Protein AF-A0A966B0F4-F1 (afdb_monomer)

Foldseek 3Di:
DVVVVLQVVLVVLLVQLVVLCVVLVVCCVPVNDVRSVVSNVVSVVSNVVSVVSCVVVVVVPPPPDDPDDDDDD

Mean predicted aligned error: 12.3 Å

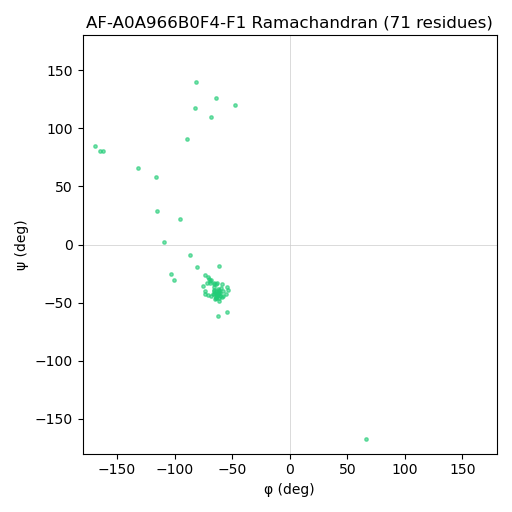Nearest PDB structures (foldseek):
  4toe-assembly1_L  TM=6.523E-01  e=4.333E+00  Pseudomonas aeruginosa PAO1

Radius of gyration: 20.17 Å; Cα contacts (8 Å, |Δi|>4): 59; chains: 1; bounding box: 48×40×51 Å

Secondary structure (DSSP, 8-state):
-HHHHHHHHHHHHHHHHHHHHHHHHHHHHHSHHHHHHHHHHHHHHHHHHHHHHHTTGGGTT--PPP-------

Sequence (73 aa):
MKKLLLELIGPLFAAIGVFGLAGSGIVWNFLGRSLGLPSTVASLVVLMLGVVLLRPLARTSTSLPKPSPSSVL

pLDDT: mean 75.9, std 13.08, range [50.47, 90.38]

Structure (mmCIF, N/CA/C/O backbone):
data_AF-A0A966B0F4-F1
#
_entry.id   AF-A0A966B0F4-F1
#
loop_
_atom_site.group_PDB
_atom_site.id
_atom_site.type_symbol
_atom_site.label_atom_id
_atom_site.label_alt_id
_atom_site.label_comp_id
_atom_site.label_asym_id
_atom_site.label_entity_id
_atom_site.label_seq_id
_atom_site.pdbx_PDB_ins_code
_atom_site.Cartn_x
_atom_site.Cartn_y
_atom_site.Cartn_z
_atom_site.occupancy
_atom_site.B_iso_or_equiv
_atom_site.auth_seq_id
_atom_site.auth_comp_id
_atom_site.auth_asym_id
_atom_site.auth_atom_id
_atom_site.pdbx_PDB_model_num
ATOM 1 N N . MET A 1 1 ? 3.750 3.072 29.530 1.00 59.75 1 MET A N 1
ATOM 2 C CA . MET A 1 1 ? 4.639 2.960 28.347 1.00 59.75 1 MET A CA 1
ATOM 3 C C . MET A 1 1 ? 3.998 2.207 27.175 1.00 59.75 1 MET A C 1
ATOM 5 O O . MET A 1 1 ? 4.036 2.713 26.068 1.00 59.75 1 MET A O 1
ATOM 9 N N . LYS A 1 2 ? 3.341 1.056 27.392 1.00 66.06 2 LYS A N 1
ATOM 10 C CA . LYS A 1 2 ? 2.747 0.229 26.315 1.00 66.06 2 LYS A CA 1
ATOM 11 C C . LYS A 1 2 ? 1.681 0.936 25.449 1.00 66.06 2 LYS A C 1
ATOM 13 O O . LYS A 1 2 ? 1.614 0.689 24.255 1.00 66.06 2 LYS A O 1
ATOM 18 N N . LYS A 1 3 ? 0.883 1.840 26.039 1.00 68.69 3 LYS A N 1
ATOM 19 C CA . LYS A 1 3 ? -0.130 2.637 25.315 1.00 68.69 3 LYS A CA 1
ATOM 20 C C . LYS A 1 3 ? 0.488 3.619 24.314 1.00 68.69 3 LYS A C 1
ATOM 22 O O . LYS A 1 3 ? 0.029 3.678 23.190 1.00 68.69 3 LYS A O 1
ATOM 27 N N . LEU A 1 4 ? 1.566 4.312 24.691 1.00 73.12 4 LEU A N 1
ATOM 28 C CA . LEU A 1 4 ? 2.292 5.210 23.781 1.00 73.12 4 LEU A CA 1
ATOM 29 C C . LEU A 1 4 ? 2.873 4.454 22.582 1.00 73.12 4 LEU A C 1
ATOM 31 O O . LEU A 1 4 ? 2.801 4.941 21.463 1.00 73.12 4 LEU A O 1
ATOM 35 N N . LEU A 1 5 ? 3.395 3.244 22.806 1.00 72.06 5 LEU A N 1
ATOM 36 C CA . LEU A 1 5 ? 3.909 2.392 21.731 1.00 72.06 5 LEU A CA 1
ATOM 37 C C . LEU A 1 5 ? 2.808 2.015 20.720 1.00 72.06 5 LEU A C 1
ATOM 39 O O . LEU A 1 5 ? 3.040 2.051 19.518 1.00 72.06 5 LEU A O 1
ATOM 43 N N . LEU A 1 6 ? 1.609 1.684 21.212 1.00 74.19 6 LEU A N 1
ATOM 44 C CA . LEU A 1 6 ? 0.446 1.348 20.381 1.00 74.19 6 LEU A CA 1
ATOM 45 C C . LEU A 1 6 ? -0.129 2.561 19.636 1.00 74.19 6 LEU A C 1
ATOM 47 O O . LEU A 1 6 ? -0.652 2.401 18.542 1.00 74.19 6 LEU A O 1
ATOM 51 N N . GLU A 1 7 ? -0.011 3.764 20.195 1.00 74.69 7 GLU A N 1
ATOM 52 C CA . GLU A 1 7 ? -0.424 5.003 19.524 1.00 74.69 7 GLU A CA 1
ATOM 53 C C . GLU A 1 7 ? 0.585 5.420 18.436 1.00 74.69 7 GLU A C 1
ATOM 55 O O . GLU A 1 7 ? 0.207 5.908 17.374 1.00 74.69 7 GLU A O 1
ATOM 60 N N . LEU A 1 8 ? 1.882 5.184 18.659 1.00 80.69 8 LEU A N 1
ATOM 61 C CA . LEU A 1 8 ? 2.940 5.588 17.728 1.00 80.69 8 LEU A CA 1
ATOM 62 C C . LEU A 1 8 ? 3.108 4.631 16.538 1.00 80.69 8 LEU A C 1
ATOM 64 O O . LEU A 1 8 ? 3.675 5.010 15.513 1.00 80.69 8 LEU A O 1
ATOM 68 N N . ILE A 1 9 ? 2.620 3.395 16.654 1.00 82.44 9 ILE A N 1
ATOM 69 C CA . ILE A 1 9 ? 2.847 2.362 15.640 1.00 82.44 9 ILE A CA 1
ATOM 70 C C . ILE A 1 9 ? 2.103 2.640 14.332 1.00 82.44 9 ILE A C 1
ATOM 72 O O . ILE A 1 9 ? 2.643 2.366 13.266 1.00 82.44 9 ILE A O 1
ATOM 76 N N . GLY A 1 10 ? 0.923 3.262 14.387 1.00 81.38 10 GLY A N 1
ATOM 77 C CA . GLY A 1 10 ? 0.209 3.705 13.189 1.00 81.38 10 GLY A CA 1
ATOM 78 C C . GLY A 1 10 ? 1.003 4.746 12.394 1.00 81.38 10 GLY A C 1
ATOM 79 O O . GLY A 1 10 ? 1.366 4.471 11.247 1.00 81.38 10 GLY A O 1
ATOM 80 N N . PRO A 1 11 ? 1.313 5.920 12.979 1.00 86.00 11 PRO A N 1
ATOM 81 C CA . PRO A 1 11 ? 2.128 6.947 12.332 1.00 86.00 11 PRO A CA 1
ATOM 82 C C . PRO A 1 11 ? 3.472 6.419 11.819 1.00 86.00 11 PRO A C 1
ATOM 84 O O . PRO A 1 11 ? 3.889 6.776 10.720 1.00 86.00 11 PRO A O 1
ATOM 87 N N . LEU A 1 12 ? 4.122 5.528 12.574 1.00 86.50 12 LEU A N 1
ATOM 88 C CA . LEU A 1 12 ? 5.385 4.915 12.174 1.00 86.50 12 LEU A CA 1
ATOM 89 C C . LEU A 1 12 ? 5.229 4.032 10.927 1.00 86.50 12 LEU A C 1
ATOM 91 O O . LEU A 1 12 ? 5.997 4.176 9.981 1.00 86.50 12 LEU A O 1
ATOM 95 N N . PHE A 1 13 ? 4.213 3.166 10.883 1.00 84.81 13 PHE A N 1
ATOM 96 C CA . PHE A 1 13 ? 3.919 2.352 9.698 1.00 84.81 13 PHE A CA 1
ATOM 97 C C . PHE A 1 13 ? 3.560 3.210 8.482 1.00 84.81 13 PHE A C 1
ATOM 99 O O . PHE A 1 13 ? 3.997 2.911 7.373 1.00 84.81 13 PHE A O 1
ATOM 106 N N . ALA A 1 14 ? 2.815 4.301 8.676 1.00 85.12 14 ALA A N 1
ATOM 107 C CA . ALA A 1 14 ? 2.512 5.235 7.598 1.00 85.12 14 ALA A CA 1
ATOM 108 C C . ALA A 1 14 ? 3.781 5.923 7.067 1.00 85.12 14 ALA A C 1
ATOM 110 O O . ALA A 1 14 ? 3.984 5.967 5.855 1.00 85.12 14 ALA A O 1
ATOM 111 N N . ALA A 1 15 ? 4.669 6.391 7.949 1.00 86.81 15 ALA A N 1
ATOM 112 C CA . ALA A 1 15 ? 5.94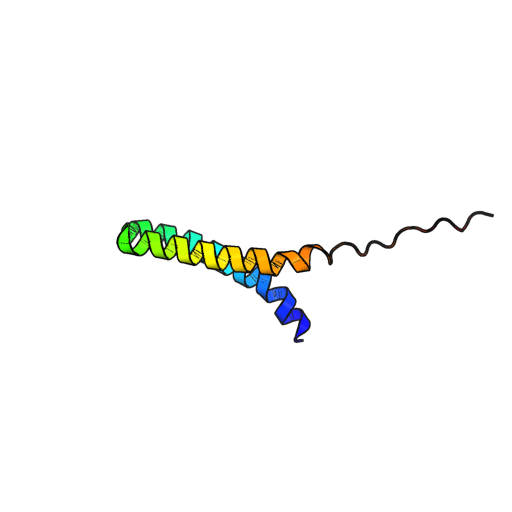4 6.992 7.558 1.00 86.81 15 ALA A CA 1
ATOM 113 C C . ALA A 1 15 ? 6.827 6.004 6.781 1.00 86.81 15 ALA A C 1
ATOM 115 O O . ALA A 1 15 ? 7.360 6.353 5.729 1.00 86.81 15 ALA A O 1
ATOM 116 N N . ILE A 1 16 ? 6.919 4.754 7.246 1.00 89.19 16 ILE A N 1
ATOM 117 C CA . ILE A 1 16 ? 7.650 3.685 6.552 1.00 89.19 16 ILE A CA 1
ATOM 118 C C . ILE A 1 16 ? 7.012 3.390 5.189 1.00 89.19 16 ILE A C 1
ATOM 120 O O . ILE A 1 16 ? 7.731 3.241 4.207 1.00 89.19 16 ILE A O 1
ATOM 124 N N . GLY A 1 17 ? 5.681 3.353 5.094 1.00 87.81 17 GLY A N 1
ATOM 125 C CA . GLY A 1 17 ? 4.966 3.145 3.833 1.00 87.81 17 GLY A CA 1
ATOM 126 C C . GLY A 1 17 ? 5.219 4.253 2.805 1.00 87.81 17 GLY A C 1
ATOM 127 O O . GLY A 1 17 ? 5.471 3.961 1.637 1.00 87.81 17 GLY A O 1
ATOM 128 N N . VAL A 1 18 ? 5.223 5.521 3.231 1.00 89.50 18 VAL A N 1
ATOM 129 C CA . VAL A 1 18 ? 5.559 6.668 2.364 1.00 89.50 18 VAL A CA 1
ATOM 130 C C . VAL A 1 18 ? 7.028 6.624 1.939 1.00 89.50 18 VAL A C 1
ATOM 132 O O . VAL A 1 18 ? 7.338 6.841 0.768 1.00 89.50 18 VAL A O 1
ATOM 135 N N . PHE A 1 19 ? 7.936 6.298 2.861 1.00 90.38 19 PHE A N 1
ATOM 136 C CA . PHE A 1 19 ? 9.360 6.175 2.554 1.00 90.38 19 PHE A CA 1
ATOM 137 C C . PHE A 1 19 ? 9.634 5.009 1.596 1.00 90.38 19 PHE A C 1
ATOM 139 O O . PHE A 1 19 ? 10.408 5.147 0.652 1.00 90.38 19 PHE A O 1
ATOM 146 N N . GLY A 1 20 ? 8.940 3.885 1.782 1.00 87.00 20 GLY A N 1
ATOM 147 C CA . GLY A 1 20 ? 8.946 2.751 0.866 1.00 87.00 20 GLY A CA 1
ATOM 148 C C . GLY A 1 20 ? 8.433 3.136 -0.518 1.00 87.00 20 GLY A C 1
ATOM 149 O O . GLY A 1 20 ? 9.045 2.766 -1.515 1.00 87.00 20 GLY A O 1
ATOM 150 N N . LEU A 1 21 ? 7.368 3.939 -0.604 1.00 88.81 21 LEU A N 1
ATOM 151 C CA . LEU A 1 21 ? 6.834 4.414 -1.881 1.00 88.81 21 LEU A CA 1
ATOM 152 C C . LEU A 1 21 ? 7.851 5.299 -2.619 1.00 88.81 21 LEU A C 1
ATOM 154 O O . LEU A 1 21 ? 8.066 5.112 -3.817 1.00 88.81 21 LEU A O 1
ATOM 158 N N . ALA A 1 22 ? 8.519 6.206 -1.902 1.00 90.38 22 ALA A N 1
ATOM 159 C CA . ALA A 1 22 ? 9.589 7.039 -2.451 1.00 90.38 22 ALA A CA 1
ATOM 160 C C . ALA A 1 22 ? 10.795 6.195 -2.906 1.00 90.38 22 ALA A C 1
ATOM 162 O O . ALA A 1 22 ? 11.279 6.351 -4.028 1.00 90.38 22 ALA A O 1
ATOM 163 N N . GLY A 1 23 ? 11.235 5.248 -2.072 1.00 86.75 23 GLY A N 1
ATOM 164 C CA . GLY A 1 23 ? 12.312 4.313 -2.399 1.00 86.75 23 GLY A CA 1
ATOM 165 C C . GLY A 1 23 ? 11.962 3.389 -3.566 1.00 86.75 23 GLY A C 1
ATOM 166 O O . GLY A 1 23 ? 12.813 3.094 -4.401 1.00 86.75 23 GLY A O 1
ATOM 167 N N . SER A 1 24 ? 10.697 2.997 -3.700 1.00 88.31 24 SER A N 1
ATOM 168 C CA . SER A 1 24 ? 10.225 2.178 -4.812 1.00 88.31 24 SER A CA 1
ATOM 169 C C . SER A 1 24 ? 10.375 2.884 -6.158 1.00 88.31 24 SER A C 1
ATOM 171 O O . SER A 1 24 ? 10.684 2.237 -7.155 1.00 88.31 24 SER A O 1
ATOM 173 N N . GLY A 1 25 ? 10.235 4.213 -6.193 1.00 84.19 25 GLY A N 1
ATOM 174 C CA . GLY A 1 25 ? 10.524 5.006 -7.390 1.00 84.19 25 GLY A CA 1
ATOM 175 C C . GLY A 1 25 ? 11.979 4.864 -7.848 1.00 84.19 25 GLY A C 1
ATOM 176 O O . GLY A 1 25 ? 12.243 4.751 -9.044 1.00 84.19 25 GLY A O 1
ATOM 177 N N . ILE A 1 26 ? 12.915 4.780 -6.899 1.00 86.25 26 ILE A N 1
ATOM 178 C CA . ILE A 1 26 ? 14.339 4.541 -7.172 1.00 86.25 26 ILE A CA 1
ATOM 179 C C . ILE A 1 26 ? 14.539 3.115 -7.700 1.00 86.25 26 ILE A C 1
ATOM 181 O O . ILE A 1 26 ? 15.210 2.919 -8.711 1.00 86.25 26 ILE A O 1
ATOM 185 N N . VAL A 1 27 ? 13.900 2.118 -7.081 1.00 87.19 27 VAL A N 1
ATOM 186 C CA . VAL A 1 27 ? 13.955 0.720 -7.549 1.00 87.19 27 VAL A CA 1
ATOM 187 C C . VAL A 1 27 ? 13.365 0.581 -8.958 1.00 87.19 27 VAL A C 1
ATOM 189 O O . VAL A 1 27 ? 13.946 -0.107 -9.793 1.00 87.19 27 VAL A O 1
ATOM 192 N N . TRP A 1 28 ? 12.272 1.285 -9.266 1.00 82.06 28 TRP A N 1
ATOM 193 C CA . TRP A 1 28 ? 11.707 1.383 -10.618 1.00 82.06 28 TRP A CA 1
ATOM 194 C C . TRP A 1 28 ? 12.709 1.934 -11.631 1.00 82.06 28 TRP A C 1
ATOM 196 O O . TRP A 1 28 ? 12.747 1.461 -12.766 1.00 82.06 28 TRP A O 1
ATOM 206 N N . ASN A 1 29 ? 13.498 2.928 -11.219 1.00 84.75 29 ASN A N 1
ATOM 207 C CA . ASN A 1 29 ? 14.450 3.621 -12.078 1.00 84.75 29 ASN A CA 1
ATOM 208 C C . ASN A 1 29 ? 15.682 2.753 -12.391 1.00 84.75 29 ASN A C 1
ATOM 210 O O . ASN A 1 29 ? 16.091 2.671 -13.543 1.00 84.75 29 ASN A O 1
ATOM 214 N N . PHE A 1 30 ? 16.225 2.048 -11.392 1.00 85.44 30 PHE A N 1
ATOM 215 C CA . PHE A 1 30 ? 17.493 1.317 -11.532 1.00 85.44 30 PHE A CA 1
ATOM 216 C C . PHE A 1 30 ? 17.354 -0.193 -11.762 1.00 85.44 30 PHE A C 1
ATOM 218 O O . PHE A 1 30 ? 18.203 -0.788 -12.418 1.00 85.44 30 PHE A O 1
ATOM 225 N N . LEU A 1 31 ? 16.308 -0.832 -11.232 1.00 83.75 31 LEU A N 1
ATOM 226 C CA . LEU A 1 31 ? 16.115 -2.288 -11.309 1.00 83.75 31 LEU A CA 1
ATOM 227 C C . LEU A 1 31 ? 14.964 -2.673 -12.253 1.00 83.75 31 LEU A C 1
ATOM 229 O O . LEU A 1 31 ? 14.648 -3.853 -12.431 1.00 83.75 31 LEU A O 1
ATOM 233 N N . GLY A 1 32 ? 14.345 -1.675 -12.884 1.00 80.69 32 GLY A N 1
ATOM 234 C CA . GLY A 1 32 ? 13.287 -1.855 -13.863 1.00 80.69 32 GLY A CA 1
ATOM 235 C C . GLY A 1 32 ? 12.009 -2.450 -13.273 1.00 80.69 32 GLY A C 1
ATOM 236 O O . GLY A 1 32 ? 11.788 -2.525 -12.062 1.00 80.69 32 GLY A O 1
ATOM 237 N N . ARG A 1 33 ? 11.112 -2.879 -14.162 1.00 76.50 33 ARG A N 1
ATOM 238 C CA . ARG A 1 33 ? 9.733 -3.217 -13.787 1.00 76.50 33 ARG A CA 1
ATOM 239 C C . ARG A 1 33 ? 9.604 -4.502 -12.965 1.00 76.50 33 ARG A C 1
ATOM 241 O O . ARG A 1 33 ? 8.681 -4.595 -12.164 1.00 76.50 33 ARG A O 1
ATOM 248 N N . SER A 1 34 ? 10.529 -5.450 -13.129 1.00 79.44 34 SER A N 1
ATOM 249 C CA . SER A 1 34 ? 10.486 -6.749 -12.439 1.00 79.44 34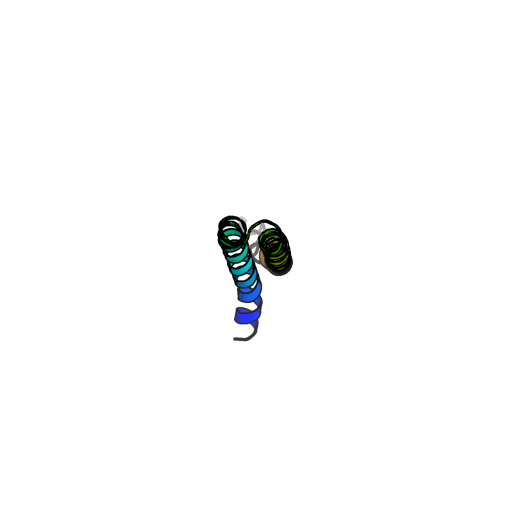 SER A CA 1
ATOM 250 C C . SER A 1 34 ? 10.658 -6.614 -10.921 1.00 79.44 34 SER A C 1
ATOM 252 O O . SER A 1 34 ? 9.978 -7.293 -10.160 1.00 79.44 34 SER A O 1
ATOM 254 N N . LEU A 1 35 ? 11.509 -5.681 -10.474 1.00 76.44 35 LEU A N 1
ATOM 255 C CA . LEU A 1 35 ? 11.755 -5.416 -9.050 1.00 76.44 35 LEU A CA 1
ATOM 256 C C . LEU A 1 35 ? 11.059 -4.151 -8.544 1.00 76.44 35 LEU A C 1
ATOM 258 O O . LEU A 1 35 ? 10.703 -4.076 -7.371 1.00 76.44 35 LEU A O 1
ATOM 262 N N . GLY A 1 36 ? 10.784 -3.192 -9.425 1.00 80.44 36 GLY A N 1
ATOM 263 C CA . GLY A 1 36 ? 10.083 -1.969 -9.065 1.00 80.44 36 GLY A CA 1
ATOM 264 C C . GLY A 1 36 ? 8.580 -2.148 -8.805 1.00 80.44 36 GLY A C 1
ATOM 265 O O . GLY A 1 36 ? 8.013 -1.528 -7.907 1.00 80.44 36 GLY A O 1
ATOM 266 N N . LEU A 1 37 ? 7.876 -2.967 -9.595 1.00 85.19 37 LEU A N 1
ATOM 267 C CA . LEU A 1 37 ? 6.447 -3.212 -9.364 1.00 85.19 37 LEU A CA 1
ATOM 268 C C . LEU A 1 37 ? 6.180 -3.858 -7.988 1.00 85.19 37 LEU A C 1
ATOM 270 O O . LEU A 1 37 ? 5.332 -3.334 -7.259 1.00 85.19 37 LEU A O 1
ATOM 274 N N . PRO A 1 38 ? 6.895 -4.930 -7.583 1.00 87.50 38 PRO A N 1
ATOM 275 C CA . PRO A 1 38 ? 6.679 -5.536 -6.273 1.00 87.50 38 PRO A CA 1
ATOM 276 C C . PRO A 1 38 ? 7.069 -4.611 -5.114 1.00 87.50 38 PRO A C 1
ATOM 278 O O . PRO A 1 38 ? 6.376 -4.621 -4.098 1.00 87.50 38 PRO A O 1
ATOM 281 N N . SER A 1 39 ? 8.093 -3.756 -5.252 1.00 83.75 39 SER A N 1
ATOM 282 C CA . SER A 1 39 ? 8.438 -2.780 -4.205 1.00 83.75 39 SER A CA 1
ATOM 283 C C . SER A 1 39 ? 7.352 -1.717 -4.007 1.00 83.75 39 SER A C 1
ATOM 285 O O . SER A 1 39 ? 7.091 -1.303 -2.874 1.00 83.75 39 SER A O 1
ATOM 287 N N . THR A 1 40 ? 6.655 -1.316 -5.074 1.00 86.31 40 THR A N 1
ATOM 288 C CA . THR A 1 40 ? 5.537 -0.364 -4.976 1.00 86.31 40 THR A CA 1
ATOM 289 C C . THR A 1 40 ? 4.338 -1.020 -4.307 1.00 86.31 40 THR A C 1
ATOM 291 O O . THR A 1 40 ? 3.733 -0.419 -3.422 1.00 86.31 40 THR A O 1
ATOM 294 N N . VAL A 1 41 ? 4.021 -2.266 -4.678 1.00 88.81 41 VAL A N 1
ATOM 295 C CA . VAL A 1 41 ? 2.935 -3.035 -4.050 1.00 88.81 41 VAL A CA 1
ATOM 296 C C . VAL A 1 41 ? 3.219 -3.253 -2.565 1.00 88.81 41 VAL A C 1
ATOM 298 O O . VAL A 1 41 ? 2.351 -2.980 -1.740 1.00 88.81 41 VAL A O 1
ATOM 301 N N . ALA A 1 42 ? 4.439 -3.658 -2.205 1.00 88.50 42 ALA A N 1
ATOM 302 C CA . ALA A 1 42 ? 4.845 -3.816 -0.811 1.00 88.50 42 ALA A CA 1
ATOM 303 C C . ALA A 1 42 ? 4.688 -2.504 -0.024 1.00 88.50 42 ALA A C 1
ATOM 305 O O . ALA A 1 42 ? 4.124 -2.498 1.069 1.00 88.50 42 ALA A O 1
ATOM 306 N N . SER A 1 43 ? 5.105 -1.379 -0.608 1.00 85.50 43 SER A N 1
ATOM 307 C CA . SER A 1 43 ? 4.974 -0.059 0.018 1.00 85.50 43 SER A CA 1
ATOM 308 C C . SER A 1 43 ? 3.520 0.370 0.195 1.00 85.50 43 SER A C 1
ATOM 310 O O . SER A 1 43 ? 3.163 0.899 1.246 1.00 85.50 43 SER A O 1
ATOM 312 N N . LEU A 1 44 ? 2.658 0.084 -0.787 1.00 89.06 44 LEU A N 1
ATOM 313 C CA . LEU A 1 44 ? 1.218 0.319 -0.684 1.00 89.06 44 LEU A CA 1
ATOM 314 C C . LEU A 1 44 ? 0.587 -0.504 0.439 1.00 89.06 44 LEU A C 1
ATOM 316 O O . LEU A 1 44 ? -0.229 0.026 1.184 1.00 89.06 44 LEU A O 1
ATOM 320 N N . VAL A 1 45 ? 0.968 -1.774 0.585 1.00 90.38 45 VAL A N 1
ATOM 321 C CA . VAL A 1 45 ? 0.455 -2.645 1.653 1.00 90.38 45 VAL A CA 1
ATOM 322 C C . VAL A 1 45 ? 0.867 -2.113 3.026 1.00 90.38 45 VAL A C 1
ATOM 324 O O . VAL A 1 45 ? 0.021 -1.991 3.911 1.00 90.38 45 VAL A O 1
ATOM 327 N N . VAL A 1 46 ? 2.136 -1.732 3.198 1.00 86.69 46 VAL A N 1
ATOM 328 C CA . VAL A 1 46 ? 2.645 -1.154 4.454 1.00 86.69 46 VAL A CA 1
ATOM 329 C C . VAL A 1 46 ? 1.960 0.177 4.772 1.00 86.69 46 VAL A C 1
ATOM 331 O O . VAL A 1 46 ? 1.539 0.397 5.908 1.00 86.69 46 VAL A O 1
ATOM 334 N N . LEU A 1 47 ? 1.778 1.040 3.771 1.00 85.12 47 LEU A N 1
ATOM 335 C CA . LEU A 1 47 ? 1.055 2.299 3.921 1.00 85.12 47 LEU A CA 1
ATOM 336 C C . LEU A 1 47 ? -0.411 2.066 4.307 1.00 85.12 47 LEU A C 1
ATOM 338 O O . LEU A 1 47 ? -0.921 2.734 5.202 1.00 85.12 47 LEU A O 1
ATOM 342 N N . MET A 1 48 ? -1.080 1.107 3.666 1.00 86.50 48 MET A N 1
ATOM 343 C CA . MET A 1 48 ? -2.479 0.770 3.933 1.00 86.50 48 MET A CA 1
ATOM 344 C C . MET A 1 48 ? -2.653 0.212 5.350 1.00 86.50 48 MET A C 1
ATOM 346 O O . MET A 1 48 ? -3.553 0.648 6.065 1.00 86.50 48 MET A 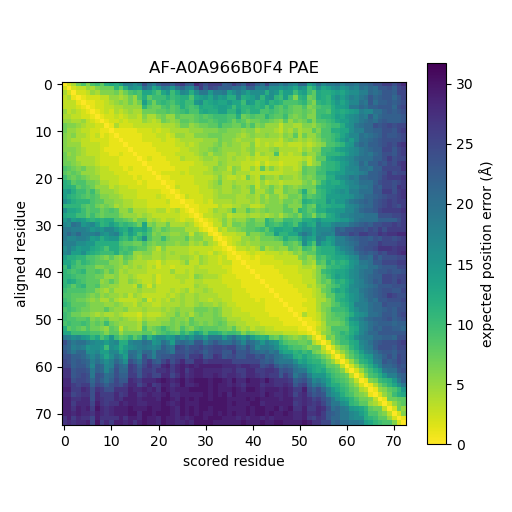O 1
ATOM 350 N N . LEU A 1 49 ? -1.734 -0.647 5.804 1.00 85.06 49 LEU A N 1
ATOM 351 C CA . LEU A 1 49 ? -1.655 -1.106 7.194 1.00 85.06 49 LEU A CA 1
ATOM 352 C C . LEU A 1 49 ? -1.478 0.062 8.167 1.00 85.06 49 LEU A C 1
ATOM 354 O O . LEU A 1 49 ? -2.204 0.129 9.157 1.00 85.06 49 LEU A O 1
ATOM 358 N N . GLY A 1 50 ? -0.579 1.002 7.860 1.00 82.75 50 GLY A N 1
ATOM 359 C CA . GLY A 1 50 ? -0.421 2.246 8.612 1.00 82.75 50 GLY A CA 1
ATOM 360 C C . GLY A 1 50 ? -1.741 3.003 8.716 1.00 82.75 50 GLY A C 1
ATOM 361 O O . GLY A 1 50 ? -2.251 3.200 9.812 1.00 82.75 50 GLY A O 1
ATOM 362 N N . VAL A 1 51 ? -2.362 3.346 7.587 1.00 81.81 51 VAL A N 1
ATOM 363 C CA . VAL A 1 51 ? -3.639 4.082 7.541 1.00 81.81 51 VAL A CA 1
ATOM 364 C C . VAL A 1 51 ? -4.747 3.378 8.337 1.00 81.81 51 VAL A C 1
ATOM 366 O O . VAL A 1 51 ? -5.474 4.030 9.089 1.00 81.81 51 VAL A O 1
ATOM 369 N N . VAL A 1 52 ? -4.866 2.052 8.228 1.00 83.12 52 VAL A N 1
ATOM 370 C CA . VAL A 1 52 ? -5.844 1.263 8.995 1.00 83.12 52 VAL A CA 1
ATOM 371 C C . VAL A 1 52 ? -5.564 1.338 10.501 1.00 83.12 52 VAL A C 1
ATOM 373 O O . VAL A 1 52 ? -6.508 1.491 11.279 1.00 83.12 52 VAL A O 1
ATOM 376 N N . LEU A 1 53 ? -4.295 1.306 10.914 1.00 77.06 53 LEU A N 1
ATOM 377 C CA . LEU 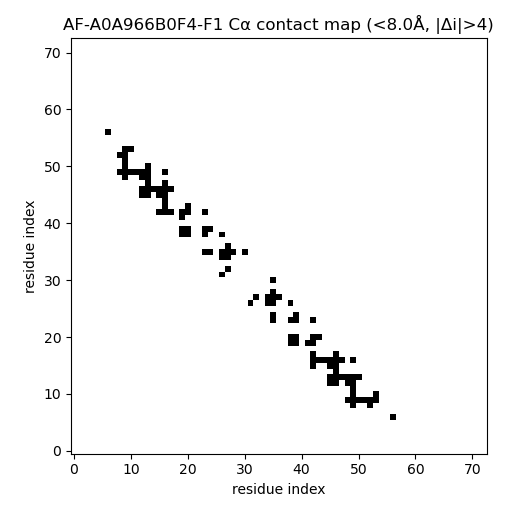A 1 53 ? -3.870 1.480 12.307 1.00 77.06 53 LEU A CA 1
ATOM 378 C C . LEU A 1 53 ? -4.069 2.910 12.832 1.00 77.06 53 LEU A C 1
ATOM 380 O O . LEU A 1 53 ? -4.334 3.076 14.019 1.00 77.06 53 LEU A O 1
ATOM 384 N N . LEU A 1 54 ? -3.974 3.940 11.982 1.00 70.81 54 LEU A N 1
ATOM 385 C CA . LEU A 1 54 ? -4.282 5.327 12.362 1.00 70.81 54 LEU A CA 1
ATOM 386 C C . LEU A 1 54 ? -5.792 5.578 12.524 1.00 70.81 54 LEU A C 1
ATOM 388 O O . LEU A 1 54 ? -6.192 6.469 13.274 1.00 70.81 54 LEU A O 1
ATOM 392 N N . ARG A 1 55 ? -6.653 4.809 11.844 1.00 65.50 55 ARG A N 1
ATOM 393 C CA . ARG A 1 55 ? -8.118 4.980 11.863 1.00 65.50 55 ARG A CA 1
ATOM 394 C C . ARG A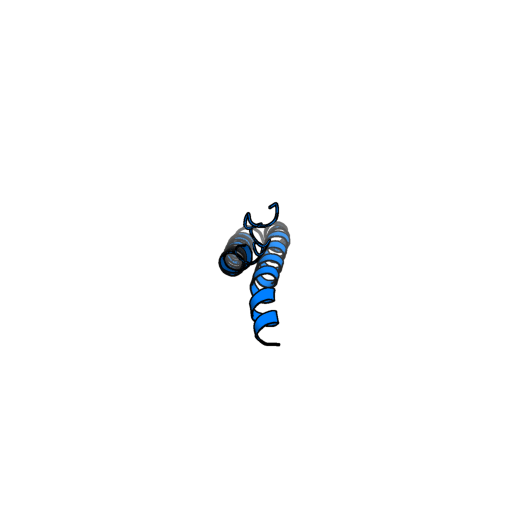 1 55 ? -8.759 4.987 13.270 1.00 65.50 55 ARG A C 1
ATOM 396 O O . ARG A 1 55 ? -9.722 5.735 13.455 1.00 65.50 55 ARG A O 1
ATOM 403 N N . PRO A 1 56 ? -8.308 4.201 14.266 1.00 58.00 56 PRO A N 1
ATOM 404 C CA . PRO A 1 56 ? -8.780 4.348 15.645 1.00 58.00 56 PRO A CA 1
ATOM 405 C C . PRO A 1 56 ? -8.271 5.615 16.358 1.00 58.00 56 PRO A C 1
ATOM 407 O O . PRO A 1 56 ? -9.039 6.192 17.127 1.00 58.00 56 PRO A O 1
ATOM 410 N N . LEU A 1 57 ? -7.053 6.099 16.078 1.00 53.38 57 LEU A N 1
ATOM 411 C CA . LEU A 1 57 ? -6.481 7.280 16.749 1.00 53.38 57 LEU A CA 1
ATOM 412 C C . LEU A 1 57 ? -7.196 8.590 16.389 1.00 53.38 57 LEU A C 1
ATOM 414 O O . LEU A 1 57 ? -7.325 9.474 17.232 1.00 53.38 57 LEU A O 1
ATOM 418 N N . ALA A 1 58 ? -7.742 8.702 15.174 1.00 54.41 58 ALA A N 1
ATOM 419 C CA . ALA A 1 58 ? -8.459 9.902 14.728 1.00 54.41 58 ALA A CA 1
ATOM 420 C C . ALA A 1 58 ? -9.720 10.232 15.560 1.00 54.41 58 ALA A C 1
ATOM 422 O O . ALA A 1 58 ? -10.201 11.362 15.528 1.00 54.41 58 ALA A O 1
ATOM 423 N N . ARG A 1 59 ? -10.262 9.270 16.324 1.00 55.47 59 ARG A N 1
ATOM 424 C CA . ARG A 1 59 ? -11.418 9.495 17.214 1.00 55.47 59 ARG A CA 1
ATOM 425 C C . ARG A 1 59 ? -11.046 10.014 18.609 1.00 55.47 59 ARG A C 1
ATOM 427 O O . ARG A 1 59 ? -11.931 10.452 19.335 1.00 55.47 59 ARG A O 1
ATOM 434 N N . THR A 1 60 ? -9.761 10.043 18.957 1.00 52.66 60 THR A N 1
ATOM 435 C CA . THR A 1 60 ? -9.238 10.529 20.250 1.00 52.66 60 THR A CA 1
ATOM 436 C C . THR A 1 60 ? -8.793 12.002 20.184 1.00 52.66 60 THR A C 1
ATOM 438 O O . THR A 1 60 ? -8.029 12.486 21.008 1.00 52.66 60 THR A O 1
ATOM 441 N N . SER A 1 61 ? -9.303 12.783 19.230 1.00 50.47 61 SER A N 1
ATOM 442 C CA . SER A 1 61 ? -9.129 14.249 19.214 1.00 50.47 61 SER A CA 1
ATOM 443 C C . SER A 1 61 ? -10.451 15.000 19.375 1.00 50.47 61 SER A C 1
ATOM 445 O O . SER A 1 61 ? -10.604 16.123 18.907 1.00 50.47 61 SER A O 1
ATOM 447 N N . THR A 1 62 ? -11.427 14.396 20.059 1.00 52.28 62 THR A N 1
ATOM 448 C CA . THR A 1 62 ? -12.679 15.067 20.435 1.00 52.28 62 THR A CA 1
ATOM 449 C C . THR A 1 62 ? -12.990 14.837 21.910 1.00 52.28 62 THR A C 1
ATOM 451 O O . THR A 1 62 ?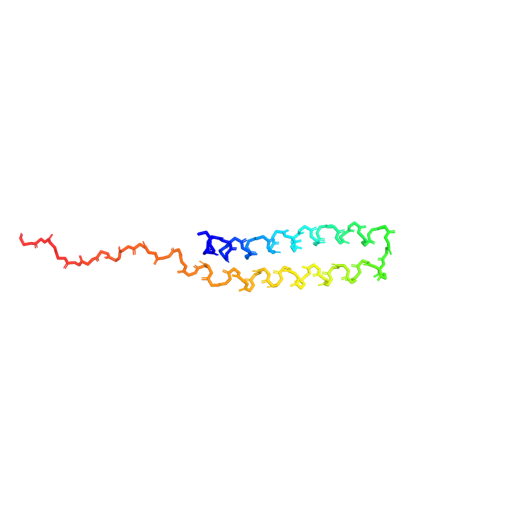 -13.974 14.207 22.275 1.00 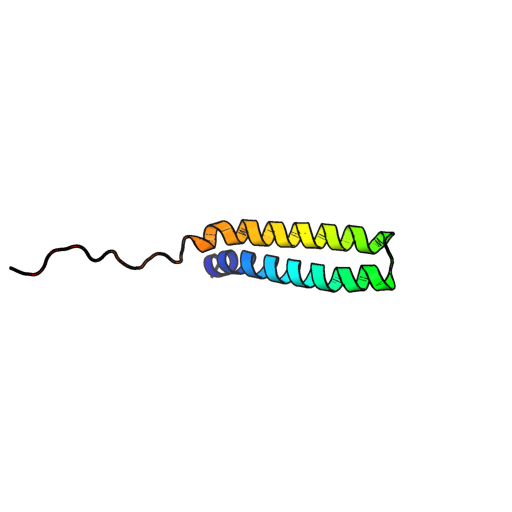52.28 62 THR A O 1
ATOM 454 N N . SER A 1 63 ? -12.144 15.377 22.784 1.00 51.09 63 SER A N 1
ATOM 455 C CA . SER A 1 63 ? -12.544 15.723 24.150 1.00 51.09 63 SER A CA 1
ATOM 456 C C . SER A 1 63 ? -12.445 17.237 24.338 1.00 51.09 63 SER A C 1
ATOM 458 O O . SER A 1 63 ? -11.706 17.726 25.187 1.00 51.09 63 SER A O 1
ATOM 460 N N . LEU A 1 64 ? -13.173 17.995 23.514 1.00 60.28 64 LEU A N 1
ATOM 461 C CA . LEU A 1 64 ? -13.633 19.313 23.943 1.00 60.28 64 LEU A CA 1
ATOM 462 C C . LEU A 1 64 ? -14.897 19.072 24.778 1.00 60.28 64 LEU A C 1
ATOM 464 O O . LEU A 1 64 ? -15.855 18.495 24.253 1.00 60.28 64 LEU A O 1
ATOM 468 N N . PRO A 1 65 ? -14.912 19.426 26.075 1.00 55.91 65 PRO A N 1
ATOM 469 C CA . PRO A 1 65 ? -16.099 19.257 26.891 1.00 55.91 65 PRO A CA 1
ATOM 470 C C . PRO A 1 65 ? -17.217 20.149 26.342 1.00 55.91 65 PRO A C 1
ATOM 472 O O . PRO A 1 65 ? -17.059 21.354 26.160 1.00 55.91 65 PRO A O 1
ATOM 475 N N . LYS A 1 66 ? -18.355 19.511 26.066 1.00 53.78 66 LYS A N 1
ATOM 476 C CA . LYS A 1 66 ? -19.655 20.127 25.793 1.00 53.78 66 LYS A CA 1
ATOM 477 C C . LYS A 1 66 ? -19.947 21.195 26.865 1.00 53.78 66 LYS A C 1
ATOM 479 O O . LYS A 1 66 ? -20.031 20.819 28.035 1.00 53.78 66 LYS A O 1
ATOM 484 N N . PRO A 1 67 ? -20.137 22.484 26.525 1.00 56.72 67 PRO A N 1
ATOM 485 C CA . PRO A 1 67 ? -20.659 23.433 27.498 1.00 56.72 67 PRO A CA 1
ATOM 486 C C . PRO A 1 67 ? -22.118 23.051 27.785 1.00 56.72 67 PRO A C 1
ATOM 488 O O . PRO A 1 67 ? -22.975 23.141 26.906 1.00 56.72 67 PRO A O 1
ATOM 491 N N . SER A 1 68 ? -22.389 22.541 28.990 1.00 57.03 68 SER A N 1
ATOM 492 C CA . SER A 1 68 ? -23.759 22.333 29.471 1.00 57.03 68 SER A CA 1
ATOM 493 C C . SER A 1 68 ? -24.336 23.651 30.011 1.00 57.03 68 SER A C 1
ATOM 495 O O . SER A 1 68 ? -23.614 24.404 30.668 1.00 57.03 68 SER A O 1
ATOM 497 N N . PRO A 1 69 ? -25.623 23.939 29.743 1.00 64.62 69 PRO A N 1
ATOM 498 C CA . PRO A 1 69 ? -26.243 25.237 29.970 1.00 64.62 69 PRO A CA 1
ATOM 499 C C . PRO A 1 69 ? -26.830 25.315 31.380 1.00 64.62 69 PRO A C 1
ATOM 501 O O . PRO A 1 69 ? -27.979 24.949 31.597 1.00 64.62 69 PRO A O 1
ATOM 504 N N . SER A 1 70 ? -26.058 25.774 32.359 1.00 57.31 70 SER A N 1
ATOM 505 C CA . SER A 1 70 ? -26.622 26.049 33.686 1.00 57.31 70 SER A CA 1
ATOM 506 C C . SER A 1 70 ? -25.669 26.890 34.521 1.00 57.31 70 SER A C 1
ATOM 508 O O . SER A 1 70 ? -24.938 26.357 35.347 1.00 57.31 70 SER A O 1
ATOM 510 N N . SER A 1 71 ? -25.670 28.202 34.272 1.00 56.50 71 SER A N 1
ATOM 511 C CA . SER A 1 71 ? -25.407 29.219 35.298 1.00 56.50 71 SER A CA 1
ATOM 512 C C . SER A 1 71 ? -25.742 30.609 34.745 1.00 56.50 71 SER A C 1
ATOM 514 O O . SER A 1 71 ? -24.884 31.269 34.173 1.00 56.50 71 SER A O 1
ATOM 516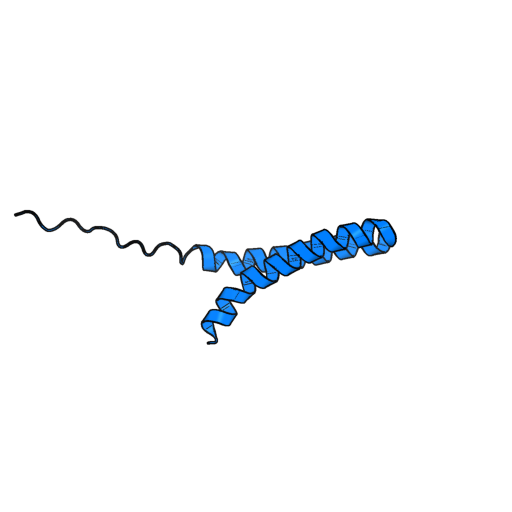 N N . VAL A 1 72 ? -27.012 31.006 34.833 1.00 56.38 72 VAL A N 1
ATOM 517 C CA . VAL A 1 72 ? -27.473 32.407 34.896 1.00 56.38 72 VAL A CA 1
ATOM 518 C C . VAL A 1 72 ? -28.909 32.360 35.423 1.00 56.38 72 VAL A C 1
ATOM 520 O O . VAL A 1 72 ? -29.873 32.323 34.659 1.00 56.38 72 VAL A O 1
ATOM 523 N N . LEU A 1 73 ? -29.016 32.228 36.745 1.00 57.53 73 LEU A N 1
ATOM 524 C CA . LEU A 1 73 ? -30.120 32.775 37.531 1.00 57.53 73 LEU A CA 1
ATOM 525 C C . LEU A 1 73 ? -29.600 34.053 38.185 1.00 57.53 73 LEU A C 1
ATOM 527 O O . LEU A 1 73 ? -28.423 34.020 38.616 1.00 57.53 73 LEU A O 1
#

Solvent-accessible surface area (backbone atoms only — not comparable to full-atom values): 4104 Å² total; per-residue (Å²): 113,74,65,62,55,64,63,47,47,13,62,48,32,30,52,51,10,53,51,33,40,60,50,16,55,51,35,36,71,77,59,32,67,84,53,12,51,57,38,37,52,53,12,49,52,40,26,50,52,8,52,61,53,37,60,68,58,71,67,75,77,71,83,74,81,76,85,76,94,81,87,86,130